Protein AF-A0A3E1DIM4-F1 (afdb_monomer_lite)

Foldseek 3Di:
DVVVLVVCVVVVLDDVVLVVQLVVLVVLQPDDPPPCVVSNVVSVVSNVVSVVVVVVSVVVVVVVVVPDDD

Structure (mmCIF, N/CA/C/O backbone):
data_AF-A0A3E1DIM4-F1
#
_entry.id   AF-A0A3E1DIM4-F1
#
loop_
_atom_site.group_PDB
_atom_site.id
_atom_site.type_symbol
_atom_site.label_atom_id
_atom_site.label_alt_id
_atom_site.label_comp_id
_atom_site.label_asym_id
_atom_site.label_entity_id
_atom_site.label_seq_id
_atom_site.pdbx_PDB_ins_code
_atom_site.Cartn_x
_atom_site.Cartn_y
_atom_site.Cartn_z
_atom_site.occupancy
_atom_site.B_iso_or_equiv
_atom_site.auth_seq_id
_atom_site.auth_comp_id
_atom_site.auth_asym_id
_atom_site.auth_atom_id
_atom_site.pdbx_PDB_model_num
ATOM 1 N N . MET A 1 1 ? 3.069 -13.585 10.535 1.00 71.06 1 MET A N 1
ATOM 2 C CA . MET A 1 1 ? 2.912 -12.207 9.987 1.00 71.06 1 MET A CA 1
ATOM 3 C C . MET A 1 1 ? 1.540 -12.007 9.355 1.00 71.06 1 MET A C 1
ATOM 5 O O . MET A 1 1 ? 0.918 -10.996 9.655 1.00 71.06 1 MET A O 1
ATOM 9 N N . ARG A 1 2 ? 1.044 -12.969 8.563 1.00 79.50 2 ARG A N 1
ATOM 10 C CA . ARG A 1 2 ? -0.309 -12.935 7.986 1.00 79.50 2 ARG A CA 1
ATOM 11 C C . ARG A 1 2 ? -1.413 -12.796 9.046 1.00 79.50 2 ARG A C 1
ATOM 13 O O . ARG A 1 2 ? -2.290 -11.965 8.880 1.00 79.50 2 ARG A O 1
ATOM 20 N N . ASP A 1 3 ? -1.277 -13.453 10.200 1.00 88.94 3 ASP A N 1
ATOM 21 C CA . ASP A 1 3 ? -2.267 -13.350 11.293 1.00 88.94 3 ASP A CA 1
ATOM 22 C C . ASP A 1 3 ? -2.405 -11.938 11.874 1.00 88.94 3 ASP A C 1
ATOM 24 O O . ASP A 1 3 ? -3.495 -11.525 12.264 1.00 88.94 3 ASP A O 1
ATOM 28 N N . ARG A 1 4 ? -1.309 -11.166 11.909 1.00 91.06 4 ARG A N 1
ATOM 29 C CA . ARG A 1 4 ? -1.339 -9.772 12.377 1.00 91.06 4 ARG A CA 1
ATOM 30 C C . ARG A 1 4 ? -2.053 -8.872 11.372 1.00 91.06 4 ARG A C 1
ATOM 32 O O . ARG A 1 4 ? -2.827 -8.022 11.790 1.00 91.06 4 ARG A O 1
ATOM 39 N N . LEU A 1 5 ? -1.827 -9.087 10.074 1.00 92.00 5 LEU A N 1
ATOM 40 C CA . LEU A 1 5 ? -2.508 -8.345 9.011 1.00 92.00 5 LEU A CA 1
ATOM 41 C C . LEU A 1 5 ? -4.009 -8.660 9.004 1.00 92.00 5 LEU A C 1
ATOM 43 O O . LEU A 1 5 ? -4.812 -7.739 9.083 1.00 92.00 5 LEU A O 1
ATOM 47 N N . ASN A 1 6 ? -4.375 -9.943 9.072 1.00 92.94 6 ASN A N 1
ATOM 48 C CA . ASN 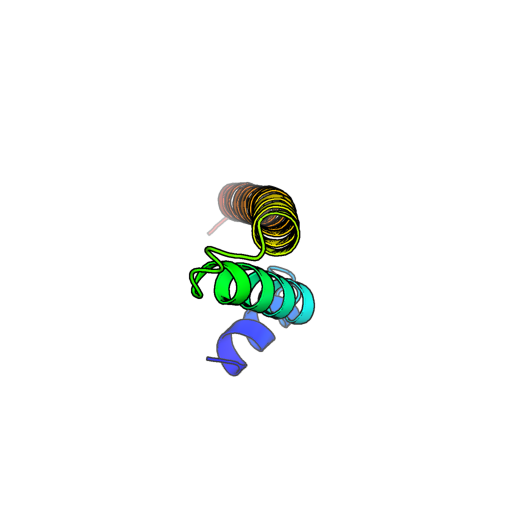A 1 6 ? -5.773 -10.372 9.167 1.00 92.94 6 ASN A CA 1
ATOM 49 C C . ASN A 1 6 ? -6.467 -9.788 10.411 1.00 92.94 6 ASN A C 1
ATOM 51 O O . ASN A 1 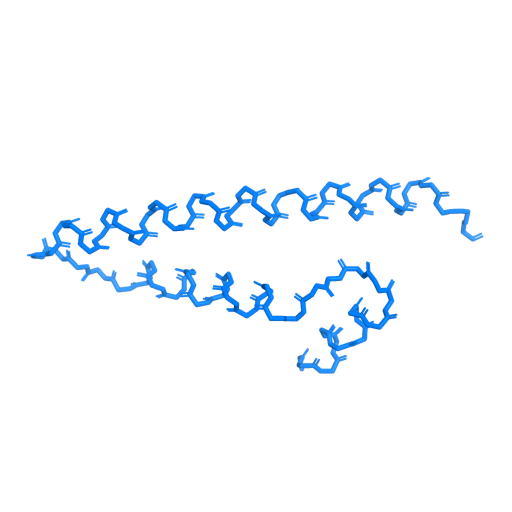6 ? -7.643 -9.435 10.376 1.00 92.94 6 ASN A O 1
ATOM 55 N N . ARG A 1 7 ? -5.757 -9.682 11.543 1.00 93.88 7 ARG A N 1
ATOM 56 C CA . ARG A 1 7 ? -6.304 -9.044 12.747 1.00 93.88 7 ARG A CA 1
ATOM 57 C C . ARG A 1 7 ? -6.521 -7.543 12.552 1.00 93.88 7 ARG A C 1
ATOM 59 O O . ARG A 1 7 ? -7.550 -7.036 12.983 1.00 93.88 7 ARG A O 1
ATOM 66 N N . LEU A 1 8 ? -5.575 -6.840 11.933 1.00 92.56 8 LEU A N 1
ATOM 67 C CA . LEU A 1 8 ? -5.708 -5.408 11.645 1.00 92.56 8 LEU A CA 1
ATOM 68 C C . LEU A 1 8 ? -6.857 -5.130 10.670 1.00 92.56 8 LEU A C 1
ATOM 70 O O . LEU A 1 8 ? -7.574 -4.149 10.849 1.00 92.56 8 LEU A O 1
ATOM 74 N N . GLU A 1 9 ? -7.083 -6.021 9.714 1.00 94.81 9 GLU A N 1
ATOM 75 C CA . GLU A 1 9 ? -8.221 -5.962 8.799 1.00 94.81 9 GLU A CA 1
ATOM 76 C C . GLU A 1 9 ? -9.558 -6.170 9.493 1.00 94.81 9 GLU A C 1
ATOM 78 O O . GLU A 1 9 ? -10.452 -5.340 9.352 1.00 94.81 9 GLU A O 1
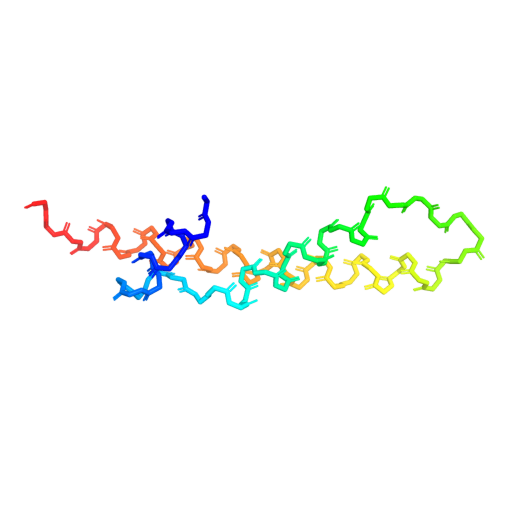ATOM 83 N N . LYS A 1 10 ? -9.671 -7.179 10.363 1.00 95.31 10 LYS A N 1
ATOM 84 C CA . LYS A 1 10 ? -10.870 -7.359 11.200 1.00 95.31 10 LYS A CA 1
ATOM 85 C C . LYS A 1 10 ? -11.182 -6.146 12.080 1.00 95.31 10 LYS A C 1
ATOM 87 O O . LYS A 1 10 ? -12.337 -5.903 12.404 1.00 95.31 10 LYS A O 1
ATOM 92 N N . LEU A 1 11 ? -10.159 -5.395 12.485 1.00 92.69 11 LEU A N 1
ATOM 93 C CA . LEU A 1 11 ? -10.299 -4.166 13.271 1.00 92.69 11 LEU A CA 1
ATOM 94 C C . LEU A 1 11 ? -10.554 -2.915 12.398 1.00 92.69 11 LEU A C 1
ATOM 96 O O . LEU A 1 11 ? -10.699 -1.806 12.927 1.00 92.69 11 LEU A O 1
ATOM 100 N N . GLY A 1 12 ? -10.593 -3.070 11.071 1.00 91.56 12 GLY A N 1
ATOM 101 C CA . GLY A 1 12 ? -10.809 -1.998 10.101 1.00 91.56 12 GLY A CA 1
ATOM 102 C C . GLY A 1 12 ? -9.632 -1.031 9.981 1.00 91.56 12 GLY A C 1
ATOM 103 O O . GLY A 1 12 ? -9.835 0.135 9.655 1.00 91.56 12 GLY A O 1
ATOM 104 N N . TYR A 1 13 ? -8.415 -1.459 10.328 1.00 92.06 13 TYR A N 1
ATOM 105 C CA . TYR A 1 13 ? -7.224 -0.621 10.183 1.00 92.06 13 TYR A CA 1
ATOM 106 C C . TYR A 1 13 ? -6.611 -0.739 8.795 1.00 92.06 13 TYR A C 1
ATOM 108 O O . TYR A 1 13 ? -6.147 0.262 8.274 1.00 92.06 13 TYR A O 1
ATOM 116 N N . LEU A 1 14 ? -6.584 -1.916 8.177 1.00 94.19 14 LEU A N 1
ATOM 117 C CA . LEU A 1 14 ? -5.987 -2.082 6.852 1.00 94.19 14 LEU A CA 1
ATOM 118 C C . LEU A 1 14 ? -6.736 -3.115 6.038 1.00 94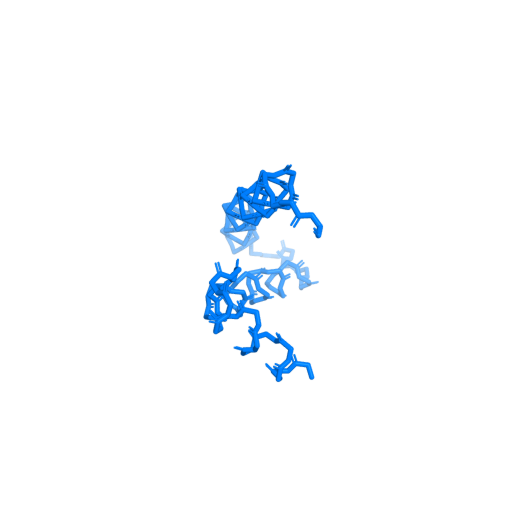.19 14 LEU A C 1
ATOM 120 O O . LEU A 1 14 ? -7.317 -4.026 6.602 1.00 94.19 14 LEU A O 1
ATOM 124 N N . ASP A 1 15 ? -6.651 -2.998 4.727 1.00 94.94 15 ASP A N 1
ATOM 125 C CA . ASP A 1 15 ? -7.026 -4.057 3.800 1.00 94.94 15 ASP A CA 1
ATOM 126 C C . ASP A 1 15 ? -5.761 -4.863 3.467 1.00 94.94 15 ASP A C 1
ATOM 128 O O . ASP A 1 15 ? -4.717 -4.291 3.114 1.00 94.94 15 ASP A O 1
ATOM 132 N N . VAL A 1 16 ? -5.821 -6.180 3.675 1.00 94.50 16 VAL A N 1
ATOM 133 C CA . VAL A 1 16 ? -4.670 -7.076 3.517 1.00 94.50 16 VAL A CA 1
ATOM 134 C C . VAL A 1 16 ? -4.223 -7.127 2.063 1.00 94.50 16 VAL A C 1
ATOM 136 O O . VAL A 1 16 ? -3.016 -7.154 1.808 1.00 94.50 16 VAL A O 1
ATOM 139 N N . ASP A 1 17 ? -5.154 -7.097 1.118 1.00 94.50 17 ASP A N 1
ATOM 140 C CA . ASP A 1 17 ? -4.854 -7.177 -0.307 1.00 94.50 17 ASP A CA 1
ATOM 141 C C . ASP A 1 17 ? -4.162 -5.899 -0.779 1.00 94.50 17 ASP A C 1
ATOM 143 O O . ASP A 1 17 ? -3.133 -5.969 -1.457 1.00 94.50 17 ASP A O 1
ATOM 147 N N . ASN A 1 18 ? -4.615 -4.731 -0.310 1.00 93.94 18 ASN A N 1
ATOM 148 C CA . ASN A 1 18 ? -3.915 -3.465 -0.554 1.00 93.94 18 ASN A CA 1
ATOM 149 C C . ASN A 1 18 ? -2.481 -3.490 -0.001 1.00 93.94 18 ASN A C 1
ATOM 151 O O . ASN A 1 18 ? -1.531 -3.074 -0.672 1.00 93.94 18 ASN A O 1
ATOM 155 N N . TRP A 1 19 ? -2.295 -4.028 1.208 1.00 94.50 19 TRP A N 1
ATOM 156 C CA . TRP A 1 19 ? -0.968 -4.176 1.805 1.00 94.50 19 TRP A CA 1
ATOM 157 C C . TRP A 1 19 ? -0.055 -5.104 0.989 1.00 94.50 19 TRP A C 1
ATOM 159 O O . TRP A 1 19 ? 1.130 -4.805 0.793 1.00 94.50 19 TRP A O 1
ATOM 169 N N . LEU A 1 20 ? -0.582 -6.233 0.507 1.00 94.06 20 LEU A N 1
ATOM 170 C CA . LEU A 1 20 ? 0.164 -7.168 -0.336 1.00 94.06 20 LEU A CA 1
ATOM 171 C C . LEU A 1 20 ? 0.520 -6.538 -1.689 1.00 94.06 20 LEU A C 1
ATOM 173 O O . LEU A 1 20 ? 1.680 -6.623 -2.097 1.00 94.06 20 LEU A O 1
ATOM 177 N N . ALA A 1 21 ? -0.407 -5.812 -2.314 1.00 94.62 21 ALA A N 1
ATOM 178 C CA . ALA A 1 21 ? -0.167 -5.098 -3.565 1.00 94.62 21 ALA A CA 1
ATOM 179 C C . ALA A 1 21 ? 0.960 -4.057 -3.434 1.00 94.62 21 ALA A C 1
ATOM 181 O O . ALA A 1 21 ? 1.874 -4.011 -4.260 1.00 94.62 21 ALA A O 1
ATOM 182 N N . TRP A 1 22 ? 0.979 -3.254 -2.364 1.00 95.50 22 TRP A N 1
ATOM 183 C CA . TRP A 1 22 ? 2.078 -2.303 -2.128 1.00 95.50 22 TRP A CA 1
ATOM 184 C C . TRP A 1 22 ? 3.415 -3.000 -1.882 1.00 95.50 22 TRP A C 1
ATOM 186 O O . TRP A 1 22 ? 4.470 -2.512 -2.296 1.00 95.50 22 TRP A O 1
ATOM 196 N N . ARG A 1 23 ? 3.395 -4.168 -1.234 1.00 94.44 23 ARG A N 1
ATOM 197 C CA . ARG A 1 23 ? 4.602 -4.968 -1.026 1.00 94.44 23 ARG A CA 1
ATOM 198 C C . ARG A 1 23 ? 5.166 -5.481 -2.350 1.00 94.44 23 ARG A C 1
ATOM 200 O O . ARG A 1 23 ? 6.384 -5.465 -2.520 1.00 94.44 23 ARG A O 1
ATOM 207 N N . GLU A 1 24 ? 4.312 -5.889 -3.282 1.00 94.62 24 GLU A N 1
ATOM 208 C CA . GLU A 1 24 ? 4.722 -6.261 -4.638 1.00 94.62 24 GLU A CA 1
ATOM 209 C C . GLU A 1 24 ? 5.295 -5.073 -5.411 1.00 94.62 24 GLU A C 1
ATOM 211 O O . GLU A 1 24 ? 6.357 -5.204 -6.016 1.00 94.62 24 GLU A O 1
ATOM 216 N N . VAL A 1 25 ? 4.655 -3.900 -5.338 1.00 94.44 25 VAL A N 1
ATOM 217 C CA . VAL A 1 25 ? 5.174 -2.654 -5.933 1.00 94.44 25 VAL A CA 1
ATOM 218 C C . VAL A 1 25 ? 6.587 -2.361 -5.431 1.00 94.44 25 VAL A C 1
ATOM 220 O O . VAL A 1 25 ? 7.496 -2.145 -6.227 1.00 94.44 25 VAL A O 1
ATOM 223 N N . ARG A 1 26 ? 6.801 -2.423 -4.114 1.00 93.44 26 ARG A N 1
ATOM 224 C CA . ARG A 1 26 ? 8.128 -2.244 -3.515 1.00 93.44 26 ARG A CA 1
ATOM 225 C C . ARG A 1 26 ? 9.118 -3.304 -4.000 1.00 93.44 26 ARG A C 1
ATOM 227 O O . ARG A 1 26 ? 10.268 -2.978 -4.263 1.00 93.44 26 ARG A O 1
ATOM 234 N N . ASN A 1 27 ? 8.699 -4.563 -4.128 1.00 92.81 27 ASN A N 1
ATOM 235 C CA . ASN A 1 27 ? 9.574 -5.621 -4.638 1.00 92.81 27 ASN A CA 1
ATOM 236 C C . ASN A 1 27 ? 10.006 -5.356 -6.090 1.00 92.81 27 ASN A C 1
ATOM 238 O O . ASN A 1 27 ? 11.124 -5.708 -6.447 1.00 92.81 27 ASN A O 1
ATOM 242 N N . ARG A 1 28 ? 9.175 -4.696 -6.909 1.00 90.25 28 ARG A N 1
ATOM 243 C CA . ARG A 1 28 ? 9.540 -4.303 -8.281 1.00 90.25 28 ARG A CA 1
ATOM 244 C C . ARG A 1 28 ? 10.608 -3.210 -8.352 1.00 90.25 28 ARG A C 1
ATOM 246 O O . ARG A 1 28 ? 11.211 -3.061 -9.406 1.00 90.25 28 ARG A O 1
ATOM 253 N N . LEU A 1 29 ? 10.862 -2.485 -7.261 1.00 86.56 29 LEU A N 1
ATOM 254 C CA . LEU A 1 29 ? 11.968 -1.525 -7.177 1.00 86.56 29 LEU A CA 1
ATOM 255 C C . LEU A 1 29 ? 13.319 -2.174 -6.854 1.00 86.56 29 LEU A C 1
ATOM 257 O O . LEU A 1 29 ? 14.342 -1.513 -6.989 1.00 86.56 29 LEU A O 1
ATOM 261 N N . ALA A 1 30 ? 13.333 -3.422 -6.371 1.00 85.31 30 ALA A N 1
ATOM 262 C CA . ALA A 1 30 ? 14.564 -4.069 -5.923 1.00 85.31 30 ALA A CA 1
ATOM 263 C C . ALA A 1 30 ? 15.513 -4.455 -7.074 1.00 85.31 30 ALA A C 1
ATOM 265 O O . ALA A 1 30 ? 16.718 -4.286 -6.908 1.00 85.31 30 ALA A O 1
ATOM 266 N N . PRO A 1 31 ? 15.031 -4.960 -8.228 1.00 84.12 31 PRO A N 1
ATOM 267 C CA . PRO A 1 31 ? 15.902 -5.219 -9.363 1.00 84.12 31 PRO A CA 1
ATOM 268 C C . PRO A 1 31 ? 16.374 -3.920 -10.019 1.00 84.12 31 PRO A C 1
ATOM 270 O O . PRO A 1 31 ? 15.595 -2.995 -10.263 1.00 84.12 31 PRO A O 1
ATOM 273 N N . GLU A 1 32 ? 17.647 -3.880 -10.395 1.00 74.94 32 GLU A N 1
ATOM 274 C CA . GLU A 1 32 ? 18.153 -2.861 -11.302 1.00 74.94 32 GLU A CA 1
ATOM 275 C C . GLU A 1 32 ? 17.853 -3.300 -12.741 1.00 74.94 32 GLU A C 1
ATOM 277 O O . GLU A 1 32 ? 18.371 -4.313 -13.198 1.00 74.94 32 GLU A O 1
ATOM 282 N N . TYR A 1 33 ? 16.995 -2.561 -13.455 1.00 80.62 33 TYR A N 1
ATOM 283 C CA . TYR A 1 33 ? 16.725 -2.767 -14.887 1.00 80.62 33 TYR A CA 1
ATOM 284 C C . TYR A 1 33 ? 17.488 -1.747 -15.763 1.00 80.62 33 TYR A C 1
ATOM 286 O O . TYR A 1 33 ? 16.865 -0.824 -16.291 1.00 80.62 33 TYR A O 1
ATOM 294 N N . PRO A 1 34 ? 18.824 -1.838 -15.894 1.00 79.12 34 PRO A N 1
ATOM 295 C CA . PRO A 1 34 ? 19.634 -0.836 -16.592 1.00 79.12 34 PRO A CA 1
ATOM 296 C C . PRO A 1 34 ? 19.237 -0.653 -18.065 1.00 79.12 34 PRO A C 1
ATOM 298 O O . PRO A 1 34 ? 19.201 0.479 -18.535 1.00 79.12 34 PRO A O 1
ATOM 301 N N . ASP A 1 35 ? 18.839 -1.729 -18.748 1.00 92.19 35 ASP A N 1
ATOM 302 C CA . ASP A 1 35 ? 18.518 -1.711 -20.185 1.00 92.19 35 ASP A CA 1
ATOM 303 C C . ASP A 1 35 ? 17.016 -1.562 -20.488 1.00 92.19 35 ASP A C 1
ATOM 305 O O . ASP A 1 35 ? 16.592 -1.652 -21.638 1.00 92.19 35 ASP A O 1
ATOM 309 N N . GLN A 1 36 ? 16.179 -1.365 -19.463 1.00 91.75 36 GLN A N 1
ATOM 310 C CA . GLN A 1 36 ? 14.722 -1.261 -19.620 1.00 91.75 36 GLN A CA 1
ATOM 311 C C . GLN A 1 36 ? 14.190 -0.013 -18.896 1.00 91.75 36 GLN A C 1
ATOM 313 O O . GLN A 1 36 ? 13.501 -0.128 -17.875 1.00 91.75 36 GLN A O 1
ATOM 318 N N . PRO A 1 37 ? 14.502 1.197 -19.402 1.00 90.38 37 PRO A N 1
ATOM 319 C CA . PRO A 1 37 ? 14.129 2.454 -18.752 1.00 90.38 37 PRO A CA 1
ATOM 320 C C . PRO A 1 37 ? 12.614 2.602 -18.566 1.00 90.38 37 PRO A C 1
ATOM 322 O O . PRO A 1 37 ? 12.184 3.086 -17.523 1.00 90.38 37 PRO A O 1
ATOM 325 N N . GLU A 1 38 ? 11.805 2.102 -19.503 1.00 93.94 38 GLU A N 1
ATOM 326 C CA . GLU A 1 38 ? 10.339 2.129 -19.395 1.00 93.94 38 GLU A CA 1
ATOM 327 C C . GLU A 1 38 ? 9.818 1.272 -18.235 1.00 93.94 38 GLU A C 1
ATOM 329 O O . GLU A 1 38 ? 8.930 1.684 -17.487 1.00 93.94 38 GLU A O 1
ATOM 334 N N . VAL A 1 39 ? 10.419 0.098 -18.015 1.00 91.44 39 VAL A N 1
ATOM 335 C CA . VAL A 1 39 ? 10.071 -0.778 -16.885 1.00 91.44 39 VAL A CA 1
ATOM 336 C C . VAL A 1 39 ? 10.466 -0.120 -15.564 1.00 91.44 39 VAL A C 1
ATOM 338 O O . VAL A 1 39 ? 9.686 -0.146 -14.609 1.00 91.44 39 VAL A O 1
ATOM 341 N N . ARG A 1 40 ? 11.637 0.535 -15.509 1.00 91.06 40 ARG A N 1
ATOM 342 C CA . ARG A 1 40 ? 12.047 1.320 -14.330 1.00 91.06 40 ARG A CA 1
ATOM 343 C C . ARG A 1 40 ? 11.087 2.470 -14.058 1.00 91.06 40 ARG A C 1
ATOM 345 O O . ARG A 1 40 ? 10.689 2.661 -12.911 1.00 91.06 40 ARG A O 1
ATOM 352 N N . PHE A 1 41 ? 10.716 3.222 -15.091 1.00 93.06 41 PHE A N 1
ATOM 353 C CA . PHE A 1 41 ? 9.805 4.353 -14.968 1.00 93.06 41 PHE A CA 1
ATOM 354 C C . PHE A 1 41 ? 8.428 3.903 -14.467 1.00 93.06 41 PHE A C 1
ATOM 356 O O . PHE A 1 41 ? 7.922 4.451 -13.489 1.00 93.06 41 PHE A O 1
ATOM 363 N N . ALA A 1 42 ? 7.864 2.839 -15.046 1.00 93.81 42 ALA A N 1
ATOM 364 C CA . ALA A 1 42 ? 6.599 2.263 -14.597 1.00 93.81 42 ALA A CA 1
ATOM 365 C C . ALA A 1 42 ? 6.660 1.773 -13.138 1.00 93.81 42 ALA A C 1
ATOM 367 O O . ALA A 1 42 ? 5.738 2.026 -12.358 1.00 93.81 42 ALA A O 1
ATOM 368 N N . ALA A 1 43 ? 7.755 1.115 -12.736 1.00 92.88 43 ALA A N 1
ATOM 369 C CA . ALA A 1 43 ? 7.958 0.684 -11.354 1.00 92.88 43 ALA A CA 1
ATOM 370 C C . ALA A 1 43 ? 8.052 1.875 -10.384 1.00 92.88 43 ALA A C 1
ATOM 372 O O . ALA A 1 43 ? 7.442 1.838 -9.312 1.00 92.88 43 ALA A O 1
ATOM 373 N N . LEU A 1 44 ? 8.754 2.944 -10.773 1.00 94.38 44 LEU A N 1
ATOM 374 C CA . LEU A 1 44 ? 8.874 4.171 -9.986 1.00 94.38 44 LEU A CA 1
ATOM 375 C C . LEU A 1 44 ? 7.519 4.870 -9.821 1.00 94.38 44 LEU A C 1
ATOM 377 O O . LEU A 1 44 ? 7.143 5.220 -8.704 1.00 94.38 44 LEU A O 1
ATOM 381 N N . MET A 1 45 ? 6.758 5.019 -10.906 1.00 96.88 45 MET A N 1
ATOM 382 C CA . MET A 1 45 ? 5.426 5.624 -10.866 1.00 96.88 45 MET A CA 1
ATOM 383 C C . MET A 1 45 ? 4.467 4.822 -9.983 1.00 96.88 45 MET A C 1
ATOM 385 O O . MET A 1 45 ? 3.796 5.393 -9.123 1.00 96.88 45 MET A O 1
ATOM 389 N N . ALA A 1 46 ? 4.461 3.491 -10.112 1.00 96.00 46 ALA A N 1
ATOM 390 C CA . ALA A 1 46 ? 3.668 2.627 -9.241 1.00 96.00 46 ALA A CA 1
ATOM 391 C C . ALA A 1 46 ? 4.067 2.779 -7.763 1.00 96.00 46 ALA A C 1
ATOM 393 O O . ALA A 1 46 ? 3.203 2.789 -6.885 1.00 96.00 46 ALA A O 1
ATOM 394 N N . ALA A 1 47 ? 5.363 2.925 -7.475 1.00 95.88 47 ALA A N 1
ATOM 395 C CA . ALA A 1 47 ? 5.853 3.126 -6.117 1.00 95.88 47 ALA A CA 1
ATOM 396 C C . ALA A 1 47 ? 5.444 4.473 -5.522 1.00 95.88 47 ALA A C 1
ATOM 398 O O . ALA A 1 47 ? 5.081 4.520 -4.348 1.00 95.88 47 ALA A O 1
ATOM 399 N N . ILE A 1 48 ? 5.454 5.544 -6.317 1.00 97.06 48 ILE A N 1
ATOM 400 C CA . ILE A 1 48 ? 4.971 6.861 -5.887 1.00 97.06 48 ILE A CA 1
ATOM 401 C C . ILE A 1 48 ? 3.493 6.776 -5.488 1.00 97.06 48 ILE A C 1
ATOM 403 O O . ILE A 1 48 ? 3.120 7.259 -4.418 1.00 97.06 48 ILE A O 1
ATOM 407 N N . GLU A 1 49 ? 2.657 6.117 -6.292 1.00 97.50 49 GLU A N 1
ATOM 408 C CA . GLU A 1 49 ? 1.234 5.948 -5.9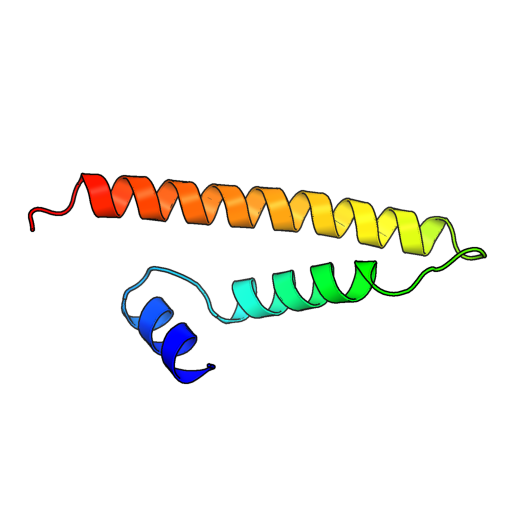74 1.00 97.50 49 GLU A CA 1
ATOM 409 C C . GLU A 1 49 ? 1.006 5.064 -4.740 1.00 97.50 49 GLU A C 1
ATOM 411 O O . GLU A 1 49 ? 0.250 5.435 -3.838 1.00 97.50 49 GLU A O 1
ATOM 416 N N . ALA A 1 50 ? 1.725 3.943 -4.622 1.00 96.44 50 ALA A N 1
ATOM 417 C CA . ALA A 1 50 ? 1.665 3.096 -3.430 1.00 96.44 50 ALA A CA 1
ATOM 418 C C . ALA A 1 50 ? 2.107 3.853 -2.163 1.00 96.44 50 ALA A C 1
ATOM 420 O O . ALA A 1 50 ? 1.486 3.719 -1.108 1.00 96.44 50 ALA A O 1
ATOM 421 N N . ALA A 1 51 ? 3.140 4.697 -2.260 1.00 96.56 51 ALA A N 1
ATOM 422 C CA . ALA A 1 51 ? 3.610 5.521 -1.151 1.00 96.56 51 ALA A CA 1
ATOM 423 C C . ALA A 1 51 ? 2.571 6.571 -0.728 1.00 96.56 51 ALA A C 1
ATOM 425 O O . ALA A 1 51 ? 2.354 6.762 0.471 1.00 96.56 51 ALA A O 1
ATOM 426 N N . LYS A 1 52 ? 1.883 7.217 -1.681 1.00 97.75 52 LYS A N 1
ATOM 427 C CA . LYS A 1 52 ? 0.774 8.142 -1.385 1.00 97.75 52 LYS A CA 1
ATOM 428 C C . LYS A 1 52 ? -0.350 7.436 -0.627 1.00 97.75 52 LYS A C 1
ATOM 430 O O . LYS A 1 52 ? -0.818 7.960 0.387 1.00 97.75 52 LYS A O 1
ATOM 435 N N . ALA A 1 53 ? -0.748 6.251 -1.090 1.00 96.38 53 ALA A N 1
ATOM 436 C CA . ALA A 1 53 ? -1.805 5.460 -0.470 1.00 96.38 53 ALA A CA 1
ATOM 437 C C . ALA A 1 53 ? -1.417 4.991 0.944 1.00 96.38 53 ALA A C 1
ATOM 439 O O . ALA A 1 53 ? -2.190 5.159 1.888 1.00 96.38 53 ALA A O 1
ATOM 440 N N . LEU A 1 54 ? -0.183 4.511 1.125 1.00 96.25 54 LEU A N 1
ATOM 441 C CA . LEU A 1 54 ? 0.346 4.129 2.434 1.00 96.25 54 LEU A CA 1
ATOM 442 C C . LEU A 1 54 ? 0.406 5.321 3.402 1.00 96.25 54 LEU A C 1
ATOM 444 O O . LEU A 1 54 ? 0.027 5.201 4.567 1.00 96.25 54 LEU A O 1
ATOM 448 N N . ALA A 1 55 ? 0.838 6.492 2.927 1.00 97.06 55 ALA A N 1
ATOM 449 C CA . ALA A 1 55 ? 0.869 7.706 3.735 1.00 97.06 55 ALA A CA 1
ATOM 450 C C . ALA A 1 55 ? -0.542 8.162 4.146 1.00 97.06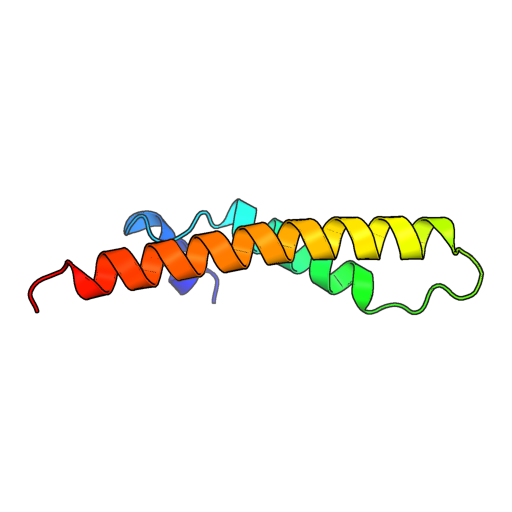 55 ALA A C 1
ATOM 452 O O . ALA A 1 55 ? -0.733 8.631 5.268 1.00 97.06 55 ALA A O 1
ATOM 453 N N . ALA A 1 56 ? -1.536 8.013 3.264 1.00 96.69 56 ALA A N 1
ATOM 454 C CA . ALA A 1 56 ? -2.936 8.270 3.594 1.00 96.69 56 ALA A CA 1
ATOM 455 C C . ALA A 1 56 ? -3.453 7.299 4.664 1.00 96.69 56 ALA A C 1
ATOM 457 O O . ALA A 1 56 ? -4.041 7.742 5.649 1.00 96.69 56 ALA A O 1
ATOM 458 N N . LEU A 1 57 ? -3.155 6.004 4.529 1.00 95.62 57 LEU A N 1
ATOM 459 C CA . LEU A 1 57 ? -3.519 4.994 5.521 1.00 95.62 57 LEU A CA 1
ATOM 460 C C . LEU A 1 57 ? -2.933 5.315 6.903 1.00 95.62 57 LEU A C 1
ATOM 462 O O . LEU A 1 57 ? -3.648 5.296 7.902 1.00 95.62 57 LEU A O 1
ATOM 466 N N . TYR A 1 58 ? -1.653 5.688 6.956 1.00 95.06 58 TYR A N 1
ATOM 467 C CA . TYR A 1 58 ? -1.001 6.090 8.200 1.00 95.06 58 TYR A CA 1
ATOM 468 C C . TYR A 1 58 ? -1.651 7.327 8.837 1.00 95.06 58 TYR A C 1
ATOM 470 O O . TYR A 1 58 ? -1.865 7.353 10.050 1.00 95.06 58 TYR A O 1
ATOM 478 N N . ARG A 1 59 ? -2.008 8.344 8.040 1.00 95.88 59 ARG A N 1
ATOM 479 C CA . ARG A 1 59 ? -2.736 9.520 8.550 1.00 95.88 59 ARG A CA 1
ATOM 480 C C . ARG A 1 59 ? -4.089 9.130 9.144 1.00 95.88 59 ARG A C 1
ATOM 482 O O . ARG A 1 59 ? -4.428 9.621 10.217 1.00 95.88 59 ARG A O 1
ATOM 489 N N . ASN A 1 60 ? -4.813 8.211 8.505 1.00 94.06 60 ASN A N 1
ATOM 490 C CA . ASN A 1 60 ? -6.084 7.701 9.024 1.00 94.06 60 ASN A CA 1
ATOM 491 C C . ASN A 1 60 ? -5.896 6.962 10.356 1.00 94.06 60 ASN A C 1
ATOM 493 O O . ASN A 1 60 ? -6.688 7.150 11.278 1.00 94.06 60 ASN A O 1
ATOM 497 N N . TRP A 1 61 ? -4.837 6.155 10.490 1.00 93.94 61 TRP A N 1
ATOM 498 C CA . TRP A 1 61 ? -4.509 5.500 11.760 1.00 93.94 61 TRP A CA 1
ATOM 499 C C . TRP A 1 61 ? -4.226 6.504 12.861 1.00 93.94 61 TRP A C 1
ATOM 501 O O . TRP A 1 61 ? -4.779 6.372 13.949 1.00 93.94 61 TRP A O 1
ATOM 511 N N . ARG A 1 62 ? -3.390 7.508 12.576 1.00 93.81 62 ARG A N 1
ATOM 512 C CA . ARG A 1 62 ? -3.056 8.553 13.543 1.00 93.81 62 ARG A CA 1
ATOM 513 C C . ARG A 1 62 ? -4.319 9.270 14.024 1.00 93.81 62 ARG A C 1
ATOM 515 O O . ARG A 1 62 ? -4.546 9.311 15.225 1.00 93.81 62 ARG A O 1
ATOM 522 N N . ALA A 1 63 ? -5.166 9.727 13.101 1.00 93.25 63 ALA A N 1
ATOM 523 C CA . ALA A 1 63 ? -6.417 10.399 13.445 1.00 93.25 63 ALA A CA 1
ATOM 524 C C . ALA A 1 63 ? -7.329 9.508 14.307 1.00 93.25 63 ALA A C 1
ATOM 526 O O . ALA A 1 63 ? -7.833 9.947 15.335 1.00 93.25 63 ALA A O 1
ATOM 527 N N . ARG A 1 64 ? -7.490 8.229 13.940 1.00 91.56 64 ARG A N 1
ATOM 528 C CA . ARG A 1 64 ? -8.319 7.280 14.698 1.00 91.56 64 ARG A CA 1
ATOM 529 C C . ARG A 1 64 ? -7.796 7.058 16.118 1.00 91.56 64 ARG A C 1
ATOM 531 O O . ARG A 1 64 ? -8.592 7.041 17.052 1.00 91.56 64 ARG A O 1
ATOM 538 N N . LEU A 1 65 ? -6.482 6.898 16.278 1.00 88.94 65 LEU A N 1
ATOM 539 C CA . LEU A 1 65 ? -5.845 6.690 17.581 1.00 88.94 65 LEU A CA 1
ATOM 540 C C . LEU A 1 65 ? -5.902 7.943 18.464 1.00 88.94 65 LEU A C 1
ATOM 542 O O . LEU A 1 65 ? -6.091 7.810 19.665 1.00 88.94 65 LEU A O 1
ATOM 546 N N . GLU A 1 66 ? -5.796 9.139 17.884 1.00 88.62 66 GLU A N 1
ATOM 547 C CA . GLU A 1 66 ? -5.950 10.410 18.607 1.00 88.62 66 GLU A CA 1
ATOM 548 C C . GLU A 1 66 ? -7.395 10.637 19.086 1.00 88.62 66 GLU A C 1
ATOM 550 O O . GLU A 1 66 ? -7.612 11.247 20.129 1.00 88.62 66 GLU A O 1
ATOM 555 N N . THR A 1 67 ? -8.389 10.123 18.353 1.00 80.88 67 THR A N 1
ATOM 556 C CA . THR A 1 67 ? -9.817 10.248 18.707 1.00 80.88 67 THR A CA 1
ATOM 557 C C . THR A 1 67 ? -10.350 9.141 19.619 1.00 80.88 67 THR A C 1
ATOM 559 O O . THR A 1 67 ? -11.483 9.240 20.087 1.00 80.88 67 THR A O 1
ATOM 562 N N . SER A 1 68 ? -9.583 8.073 19.855 1.00 69.19 68 SER A N 1
ATOM 563 C CA . SER A 1 68 ? -10.020 6.957 20.697 1.00 69.19 68 SER A CA 1
ATOM 564 C C . SER A 1 68 ? -9.680 7.269 22.160 1.00 69.19 68 SER A C 1
ATOM 566 O O . SER A 1 68 ? -8.493 7.375 22.471 1.00 69.19 68 SER A O 1
ATOM 568 N N . PRO A 1 69 ? -10.662 7.404 23.076 1.00 55.75 69 PRO A N 1
ATOM 569 C CA . PRO A 1 69 ? -10.365 7.437 24.503 1.00 55.75 69 PRO A CA 1
ATOM 570 C C . PRO A 1 69 ? -9.678 6.115 24.866 1.00 55.75 69 PRO A C 1
ATOM 572 O O . PRO A 1 69 ? -10.097 5.060 24.378 1.00 55.75 69 PRO A O 1
ATOM 575 N N . GLY A 1 70 ? -8.592 6.197 25.636 1.00 56.69 70 GLY A N 1
ATOM 576 C CA . GLY A 1 70 ? -7.902 5.024 26.179 1.00 56.69 70 GLY A CA 1
ATOM 577 C C . GLY A 1 70 ? -8.791 4.188 27.088 1.00 56.69 70 GLY A C 1
ATOM 578 O O . GLY A 1 70 ? -9.739 4.758 27.676 1.00 56.69 70 GLY A O 1
#

Sequence (70 aa):
MRDRLNRLEKLGYLDVDNWLAWREVRNRLAPEYPDQPEVRFAALMAAIEAAKALAALYRNWRARLETSPG

Secondary structure (DSSP, 8-state):
-HHHHHHHHHTTS--HHHHHHHHHHHHHTSS--TT-HHHHHHHHHHHHHHHHHHHHHHHHHHHHHHHS--

pLDDT: mean 90.69, std 8.35, range [55.75, 97.75]

Radius of gyration: 15.42 Å; chains: 1; bounding box: 30×24×46 Å